Protein AF-A0A969HNW7-F1 (afdb_monomer_lite)

Structure (mmCIF, N/CA/C/O backbone):
data_AF-A0A969HNW7-F1
#
_entry.id   AF-A0A969HNW7-F1
#
loop_
_atom_site.group_PDB
_atom_site.id
_atom_site.type_symbol
_atom_site.label_atom_id
_atom_site.label_alt_id
_atom_site.label_comp_id
_atom_site.label_asym_id
_atom_site.label_entity_id
_atom_site.label_seq_id
_atom_site.pdbx_PDB_ins_code
_atom_site.Cartn_x
_atom_site.Cartn_y
_atom_site.Cartn_z
_atom_site.occupancy
_atom_site.B_iso_or_equiv
_atom_site.auth_seq_id
_atom_site.auth_comp_id
_atom_site.auth_asym_id
_atom_site.auth_atom_id
_atom_site.pdbx_PDB_model_num
ATOM 1 N N . LEU A 1 1 ? 1.265 17.934 0.212 1.00 53.97 1 LEU A N 1
ATOM 2 C CA . LEU A 1 1 ? 2.336 17.244 -0.548 1.00 53.97 1 LEU A CA 1
ATOM 3 C C . LEU A 1 1 ? 2.233 15.712 -0.483 1.00 53.97 1 LEU A C 1
ATOM 5 O O . LEU A 1 1 ? 2.025 15.118 -1.528 1.00 53.97 1 LEU A O 1
ATOM 9 N N . PHE A 1 2 ? 2.287 15.066 0.694 1.00 59.78 2 PHE A N 1
ATOM 10 C CA . PHE A 1 2 ? 2.316 13.588 0.825 1.00 59.78 2 PHE A CA 1
ATOM 11 C C . PHE A 1 2 ? 1.088 12.835 0.268 1.00 59.78 2 PHE A C 1
ATOM 13 O O . PHE A 1 2 ? 1.212 11.749 -0.288 1.00 59.78 2 PHE A O 1
ATOM 20 N N . ASN A 1 3 ? -0.110 13.422 0.359 1.00 70.25 3 ASN A N 1
ATOM 21 C CA . ASN A 1 3 ? -1.340 12.771 -0.110 1.00 70.25 3 ASN A CA 1
ATOM 22 C C . ASN A 1 3 ? -1.375 12.569 -1.639 1.00 70.25 3 ASN A C 1
ATOM 24 O O . ASN A 1 3 ? -2.015 11.640 -2.117 1.00 70.25 3 ASN A O 1
ATOM 28 N N . ILE A 1 4 ? -0.658 13.403 -2.402 1.00 84.94 4 ILE A N 1
ATOM 29 C CA . ILE A 1 4 ? -0.628 13.320 -3.870 1.00 84.94 4 ILE A CA 1
ATOM 30 C C . ILE A 1 4 ? 0.086 12.042 -4.321 1.00 84.94 4 ILE A C 1
ATOM 32 O O . ILE A 1 4 ? -0.338 11.421 -5.287 1.00 84.94 4 ILE A O 1
ATOM 36 N N . GLN A 1 5 ? 1.142 11.629 -3.615 1.00 89.38 5 GLN A N 1
ATOM 37 C CA . GLN A 1 5 ? 1.900 10.426 -3.963 1.00 89.38 5 GLN A CA 1
ATOM 38 C C . GLN A 1 5 ? 1.072 9.160 -3.733 1.00 89.38 5 GLN A C 1
ATOM 40 O O . GLN A 1 5 ? 0.964 8.344 -4.639 1.00 89.38 5 GLN A O 1
ATOM 45 N N . LEU A 1 6 ? 0.411 9.035 -2.576 1.00 93.12 6 LEU A N 1
ATOM 46 C CA . LEU A 1 6 ? -0.457 7.884 -2.293 1.00 93.12 6 LEU A CA 1
ATOM 47 C C . LEU A 1 6 ? -1.628 7.797 -3.277 1.00 93.12 6 LEU A C 1
ATOM 49 O O . LEU A 1 6 ? -1.912 6.718 -3.776 1.00 93.12 6 LEU A O 1
ATOM 53 N N . ARG A 1 7 ? -2.252 8.931 -3.627 1.00 92.69 7 ARG A N 1
ATOM 54 C CA . ARG A 1 7 ? -3.320 8.948 -4.639 1.00 92.69 7 ARG A CA 1
ATOM 55 C C . ARG A 1 7 ? -2.841 8.515 -6.021 1.00 92.69 7 ARG A C 1
ATOM 57 O O . ARG A 1 7 ? -3.597 7.868 -6.729 1.00 92.69 7 ARG A O 1
ATOM 64 N N . LYS A 1 8 ? -1.617 8.880 -6.414 1.00 94.81 8 LYS A N 1
ATOM 65 C CA . LYS A 1 8 ? -1.029 8.412 -7.678 1.00 94.81 8 LYS A CA 1
ATOM 66 C C . LYS A 1 8 ? -0.790 6.907 -7.643 1.00 94.81 8 LYS A C 1
ATOM 68 O O . LYS A 1 8 ? -1.266 6.219 -8.525 1.00 94.81 8 LYS A O 1
ATOM 73 N N . LEU A 1 9 ? -0.167 6.394 -6.582 1.00 95.06 9 LEU A N 1
ATOM 74 C CA . LEU A 1 9 ? 0.061 4.954 -6.422 1.00 95.06 9 LEU A CA 1
ATOM 75 C C . LEU A 1 9 ? -1.250 4.149 -6.371 1.00 95.06 9 LEU A C 1
ATOM 77 O O . LEU A 1 9 ? -1.293 3.020 -6.849 1.00 95.06 9 LEU A O 1
ATOM 81 N N . GLU A 1 10 ? -2.311 4.716 -5.793 1.00 95.38 10 GLU A N 1
ATOM 82 C CA . GLU A 1 10 ? -3.657 4.131 -5.801 1.00 95.38 10 GLU A CA 1
ATOM 83 C C . GLU A 1 10 ? -4.269 4.158 -7.211 1.00 95.38 10 GLU A C 1
ATOM 85 O O . GLU A 1 10 ? -4.785 3.142 -7.670 1.00 95.38 10 GLU A O 1
ATOM 90 N N . ALA A 1 11 ? -4.154 5.281 -7.932 1.00 96.06 11 ALA A N 1
ATOM 91 C CA . ALA A 1 11 ? -4.623 5.413 -9.315 1.00 96.06 11 ALA A CA 1
ATOM 92 C C . ALA A 1 11 ? -3.870 4.495 -10.294 1.00 96.06 11 ALA A C 1
ATOM 94 O O . ALA A 1 11 ? -4.477 3.953 -11.214 1.00 96.06 11 ALA A O 1
ATOM 95 N N . ASP A 1 12 ? -2.577 4.276 -10.058 1.00 95.94 12 ASP A N 1
ATOM 96 C CA . ASP A 1 12 ? -1.726 3.354 -10.815 1.00 95.94 12 ASP A CA 1
ATOM 97 C C . ASP A 1 12 ? -1.974 1.879 -10.420 1.00 95.94 12 ASP A C 1
ATOM 99 O O . ASP A 1 12 ? -1.376 0.966 -10.988 1.00 95.94 12 ASP A O 1
ATOM 103 N N . GLY A 1 13 ? -2.846 1.619 -9.434 1.00 96.88 13 GLY A N 1
ATOM 104 C CA . GLY A 1 13 ? -3.233 0.275 -8.995 1.00 96.88 13 GLY A CA 1
ATOM 105 C C . GLY A 1 13 ? -2.183 -0.454 -8.153 1.00 96.88 13 GLY A C 1
ATOM 106 O O . GLY A 1 13 ? -2.286 -1.666 -7.953 1.00 96.88 13 GLY A O 1
ATOM 107 N N . LEU A 1 14 ? -1.168 0.253 -7.652 1.00 96.75 14 LEU A N 1
ATOM 108 C CA . LEU A 1 14 ? -0.061 -0.323 -6.882 1.00 96.75 14 LEU A CA 1
ATOM 109 C C . LEU A 1 14 ? -0.412 -0.520 -5.408 1.00 96.75 14 LEU A C 1
ATOM 111 O O . LEU A 1 14 ? 0.008 -1.502 -4.793 1.00 96.75 14 LEU A O 1
ATOM 115 N N . ILE A 1 15 ? -1.194 0.397 -4.841 1.00 96.44 15 ILE A N 1
ATOM 116 C CA . ILE A 1 15 ? -1.666 0.312 -3.457 1.00 96.44 15 ILE A CA 1
ATOM 117 C C . ILE A 1 15 ? -3.189 0.376 -3.396 1.00 96.44 15 ILE A C 1
ATOM 119 O O . ILE A 1 15 ? -3.826 1.016 -4.225 1.00 96.44 15 ILE A O 1
ATOM 123 N N . MET A 1 16 ? -3.766 -0.255 -2.381 1.00 97.00 16 MET A N 1
ATOM 124 C CA . MET A 1 16 ? -5.167 -0.091 -2.008 1.00 97.00 16 MET A CA 1
ATOM 125 C C . MET A 1 16 ? -5.278 0.697 -0.705 1.00 97.00 16 MET A C 1
ATOM 127 O O . MET A 1 16 ? -4.380 0.654 0.142 1.00 97.00 16 MET A O 1
ATOM 131 N N . ARG A 1 17 ? -6.398 1.400 -0.540 1.00 95.31 17 ARG A N 1
ATOM 132 C CA . ARG A 1 17 ? -6.733 2.166 0.659 1.00 95.31 17 ARG A CA 1
ATOM 133 C C . ARG A 1 17 ? -7.911 1.525 1.383 1.00 95.31 17 ARG A C 1
ATOM 135 O O . ARG A 1 17 ? -9.001 1.428 0.830 1.00 95.31 17 ARG A O 1
ATOM 142 N N . GLU A 1 18 ? -7.724 1.197 2.655 1.00 94.56 18 GLU A N 1
ATOM 143 C CA . GLU A 1 18 ? -8.786 0.727 3.543 1.00 94.56 18 GLU A CA 1
ATOM 144 C C . GLU A 1 18 ? -9.046 1.752 4.656 1.00 94.56 18 GLU A C 1
ATOM 146 O O . GLU A 1 18 ? -8.117 2.311 5.246 1.00 94.56 18 GLU A O 1
ATOM 151 N N . VAL A 1 19 ? -10.322 2.013 4.949 1.00 93.81 19 VAL A N 1
ATOM 152 C CA . VAL A 1 19 ? -10.738 2.850 6.082 1.00 93.81 19 VAL A CA 1
ATOM 153 C C . VAL A 1 19 ? -11.283 1.944 7.174 1.00 93.81 19 VAL A C 1
ATOM 155 O O . VAL A 1 19 ? -12.279 1.258 6.975 1.00 93.81 19 VAL A O 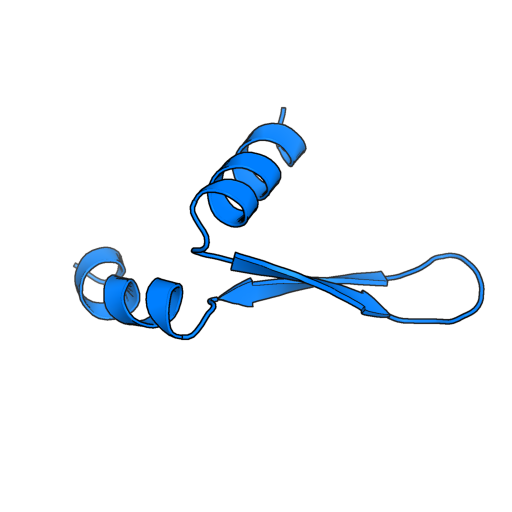1
ATOM 158 N N . GLN A 1 20 ? -10.636 1.962 8.333 1.00 92.88 20 GLN A N 1
ATOM 159 C CA . GLN A 1 20 ? -11.001 1.166 9.494 1.00 92.88 20 GLN A CA 1
ATOM 160 C C . GLN A 1 20 ? -11.680 2.025 10.561 1.00 92.88 20 GLN A C 1
ATOM 162 O O . GLN A 1 20 ? -11.214 3.116 10.913 1.00 92.88 20 GLN A O 1
ATOM 167 N N . GLY A 1 21 ? -12.757 1.473 11.119 1.00 89.94 21 GLY A N 1
ATOM 168 C CA . GLY A 1 21 ? -13.554 2.084 12.176 1.00 89.94 21 GLY A CA 1
ATOM 169 C C . GLY A 1 21 ? -14.888 2.639 11.681 1.00 89.94 21 GLY A C 1
ATOM 170 O O . GLY A 1 21 ? -15.092 2.893 10.498 1.00 89.94 21 GLY A O 1
ATOM 171 N N . THR A 1 22 ? -15.811 2.817 12.623 1.00 87.50 22 THR A N 1
ATOM 172 C CA . THR A 1 22 ? -17.160 3.351 12.372 1.00 87.50 22 THR A CA 1
ATOM 173 C C . THR A 1 22 ? -17.392 4.706 13.038 1.00 87.50 22 THR A C 1
ATOM 175 O O . THR A 1 22 ? -18.349 5.398 12.700 1.00 87.50 22 THR A O 1
ATOM 178 N N . LYS A 1 23 ? -16.521 5.107 13.976 1.00 87.12 23 LYS A N 1
ATOM 179 C CA . LYS A 1 23 ? -16.579 6.393 14.681 1.00 87.12 23 LYS A CA 1
ATOM 180 C C . LYS A 1 23 ? -15.207 7.082 14.662 1.00 87.12 23 LYS A C 1
ATOM 182 O O . LYS A 1 23 ? -14.197 6.381 14.711 1.00 87.12 23 LYS A O 1
ATOM 187 N N . PRO A 1 24 ? -15.150 8.424 14.587 1.00 85.81 24 PRO A N 1
ATOM 188 C CA . PRO A 1 24 ? -13.890 9.158 14.532 1.00 85.81 24 PRO A CA 1
ATOM 189 C C . PRO A 1 24 ? -13.013 9.000 15.792 1.00 85.81 24 PRO A C 1
ATOM 191 O O . PRO A 1 24 ? -13.561 8.876 16.888 1.00 85.81 24 PRO A O 1
ATOM 194 N N . PRO A 1 25 ? -11.674 9.097 15.653 1.00 87.44 25 PRO A N 1
ATOM 195 C CA . PRO A 1 25 ? -10.943 9.256 14.395 1.00 87.44 25 PRO A CA 1
ATOM 196 C C . PRO A 1 25 ? -10.892 7.945 13.600 1.00 87.44 25 PRO A C 1
ATOM 198 O O . PRO A 1 25 ? -10.550 6.888 14.123 1.00 87.44 25 PRO A O 1
ATOM 201 N N . LEU A 1 26 ? -11.226 8.031 12.311 1.00 89.56 26 LEU A N 1
ATOM 202 C CA . LEU A 1 26 ? -11.127 6.893 11.403 1.00 89.56 26 LEU A CA 1
ATOM 203 C C . LEU A 1 26 ? -9.659 6.646 11.066 1.00 89.56 26 LEU A C 1
ATOM 205 O O . LEU A 1 26 ? -8.916 7.581 10.756 1.00 89.56 26 LEU A O 1
ATOM 209 N N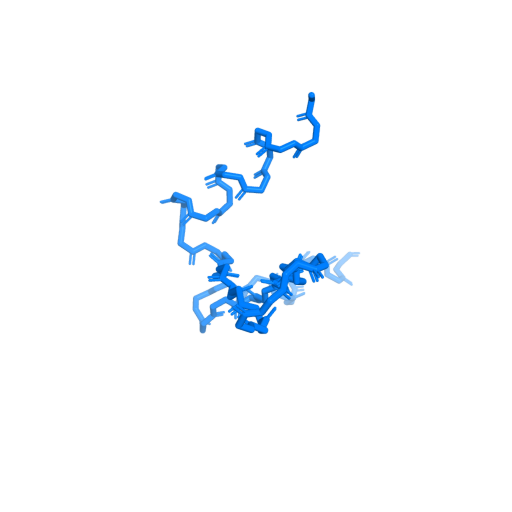 . LYS A 1 27 ? -9.246 5.382 11.096 1.00 91.94 27 LYS A N 1
ATOM 210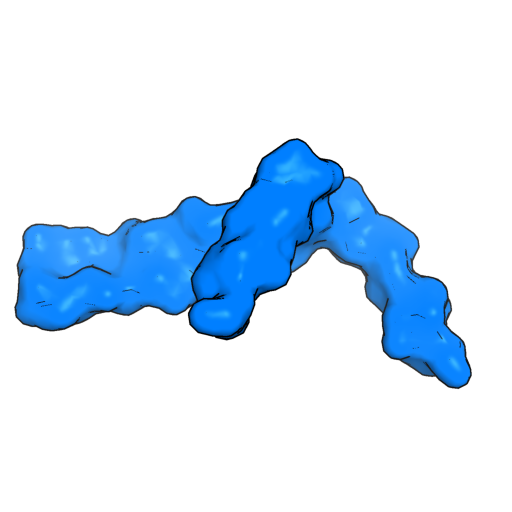 C CA . LYS A 1 27 ? -7.894 4.981 10.718 1.00 91.94 27 LYS A CA 1
ATOM 211 C C . LYS A 1 27 ? -7.876 4.654 9.234 1.00 91.94 27 LY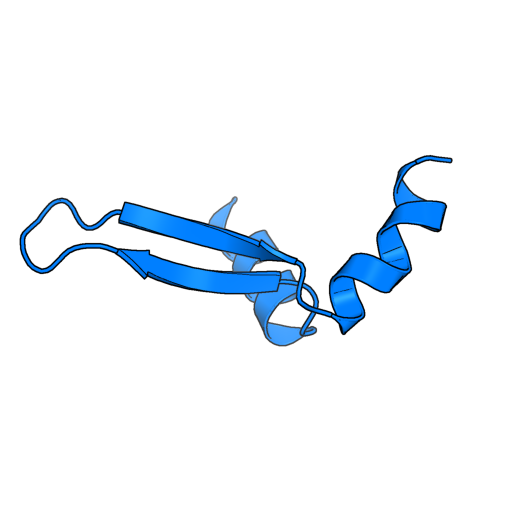S A C 1
ATOM 213 O O . LYS A 1 27 ? -8.764 3.971 8.739 1.00 91.94 27 LYS A O 1
ATOM 218 N N . VAL A 1 28 ? -6.857 5.119 8.522 1.00 92.75 28 VAL A N 1
ATOM 219 C CA . VAL A 1 28 ? -6.638 4.742 7.123 1.00 92.75 28 VAL A CA 1
ATOM 220 C C . VAL A 1 28 ? -5.406 3.853 7.059 1.00 92.75 28 VAL A C 1
ATOM 222 O O . VAL A 1 28 ? -4.354 4.224 7.579 1.00 92.75 28 VAL A O 1
ATOM 225 N N . GLN A 1 29 ? -5.541 2.688 6.436 1.00 93.31 29 GLN A N 1
ATOM 226 C CA . GLN A 1 29 ? -4.434 1.794 6.125 1.00 93.31 29 GLN A CA 1
ATOM 227 C C . GLN A 1 29 ? -4.235 1.729 4.613 1.00 93.31 29 GLN A C 1
ATOM 229 O O . GLN A 1 29 ? -5.194 1.779 3.845 1.00 93.31 29 GLN A O 1
ATOM 234 N N . TYR A 1 30 ? -2.974 1.637 4.204 1.00 94.31 30 TYR A N 1
ATOM 235 C CA . TYR A 1 30 ? -2.590 1.413 2.817 1.00 94.31 30 TYR A CA 1
ATOM 236 C C . TYR A 1 30 ? -1.782 0.123 2.744 1.00 94.31 30 TYR A C 1
ATOM 238 O O . TYR A 1 30 ? -0.946 -0.132 3.613 1.00 94.31 30 TYR A O 1
ATOM 246 N N . SER A 1 31 ? -2.023 -0.674 1.714 1.00 96.06 31 SER A N 1
ATOM 247 C CA . SER A 1 31 ? -1.322 -1.935 1.468 1.00 96.06 31 SER A CA 1
ATOM 248 C C . SER A 1 31 ? -1.058 -2.112 -0.025 1.00 96.06 31 SER A C 1
ATOM 250 O O . SER A 1 31 ? -1.761 -1.535 -0.853 1.00 96.06 31 SER A O 1
ATOM 252 N N . LEU A 1 32 ? -0.028 -2.884 -0.382 1.00 97.31 32 LEU A N 1
ATOM 253 C CA . LEU A 1 32 ? 0.223 -3.240 -1.781 1.00 97.31 32 LEU A CA 1
ATOM 254 C C . LEU A 1 32 ? -0.910 -4.128 -2.306 1.00 97.31 32 LEU A C 1
ATOM 256 O O . LEU A 1 32 ? -1.342 -5.061 -1.623 1.00 97.31 32 LEU A O 1
ATOM 260 N N . THR A 1 33 ? -1.345 -3.870 -3.537 1.00 97.94 33 THR A N 1
ATOM 261 C CA . THR A 1 33 ? -2.198 -4.800 -4.287 1.00 97.94 33 THR A CA 1
ATOM 262 C C . THR A 1 33 ? -1.400 -6.033 -4.711 1.00 97.94 33 THR A C 1
ATOM 264 O O . THR A 1 33 ? -0.173 -6.053 -4.611 1.00 97.94 33 THR A O 1
ATOM 267 N N . GLU A 1 34 ? -2.071 -7.063 -5.234 1.00 97.69 34 GLU A N 1
ATOM 268 C CA . GLU A 1 34 ? -1.370 -8.210 -5.833 1.00 97.69 34 GLU A CA 1
ATOM 269 C C . GLU A 1 34 ? -0.424 -7.775 -6.962 1.00 97.69 34 GLU A C 1
ATOM 271 O O . GLU A 1 34 ? 0.703 -8.258 -7.038 1.00 97.69 34 GLU A O 1
ATOM 276 N N . PHE A 1 35 ? -0.827 -6.787 -7.769 1.00 96.69 35 PHE A N 1
ATOM 277 C CA . PHE A 1 35 ? 0.048 -6.182 -8.772 1.00 96.69 35 PHE A CA 1
ATOM 278 C C . PHE A 1 35 ? 1.214 -5.423 -8.123 1.00 96.69 35 PHE A C 1
AT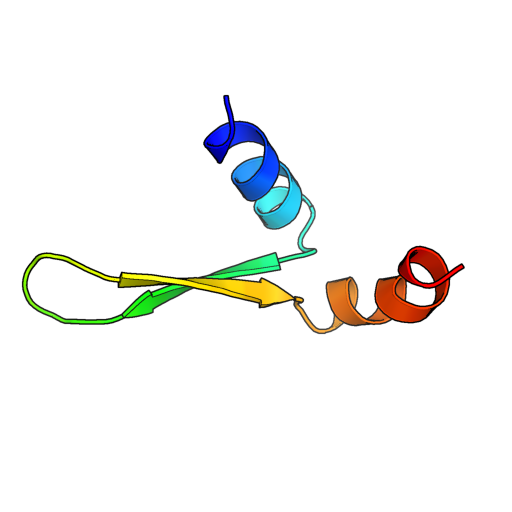OM 280 O O . PHE A 1 35 ? 2.367 -5.652 -8.479 1.00 96.69 35 PHE A O 1
ATOM 287 N N . GLY A 1 36 ? 0.955 -4.588 -7.115 1.00 96.75 36 GLY A N 1
ATOM 288 C CA . GLY A 1 36 ? 2.000 -3.840 -6.411 1.00 96.75 36 GLY A CA 1
ATOM 289 C C . GLY A 1 36 ? 3.047 -4.732 -5.736 1.00 96.75 36 GLY A C 1
ATOM 290 O O . GLY A 1 36 ? 4.231 -4.395 -5.731 1.00 96.75 36 GLY A O 1
ATOM 291 N N . LYS A 1 37 ? 2.654 -5.908 -5.230 1.00 97.19 37 LYS A N 1
ATOM 292 C CA . LYS A 1 37 ? 3.585 -6.900 -4.661 1.00 97.19 37 LYS A CA 1
ATOM 293 C C . LYS A 1 37 ? 4.602 -7.416 -5.682 1.00 97.19 37 LYS A C 1
ATOM 295 O O . LYS A 1 37 ? 5.714 -7.760 -5.290 1.00 97.19 37 LYS A O 1
ATOM 300 N N . THR A 1 38 ? 4.276 -7.419 -6.977 1.00 96.62 38 THR A N 1
ATOM 301 C CA . THR A 1 38 ? 5.218 -7.832 -8.035 1.00 96.62 38 THR A CA 1
ATOM 302 C C . THR A 1 38 ? 6.430 -6.902 -8.159 1.00 96.62 38 THR A C 1
ATOM 304 O O . THR A 1 38 ? 7.450 -7.314 -8.703 1.00 96.62 38 THR A O 1
ATOM 307 N N . LEU A 1 39 ? 6.358 -5.679 -7.613 1.00 94.88 39 LEU A N 1
ATOM 308 C CA . LEU A 1 39 ? 7.455 -4.706 -7.620 1.00 94.88 39 LEU A CA 1
ATOM 309 C C . LEU A 1 39 ? 8.440 -4.877 -6.455 1.00 94.88 39 LEU A C 1
ATOM 311 O O . LEU A 1 39 ? 9.520 -4.292 -6.492 1.00 94.88 39 LEU A O 1
ATOM 315 N N . ILE A 1 40 ? 8.105 -5.679 -5.436 1.00 95.12 40 ILE A N 1
ATOM 316 C CA . ILE A 1 40 ? 8.974 -5.917 -4.268 1.00 95.12 40 ILE A CA 1
ATOM 317 C C . ILE A 1 40 ? 10.400 -6.334 -4.672 1.00 95.12 40 ILE A C 1
ATOM 319 O O . ILE A 1 40 ? 11.339 -5.753 -4.129 1.00 95.12 40 ILE A O 1
ATOM 323 N N . PRO A 1 41 ? 10.609 -7.262 -5.631 1.00 94.00 41 PRO A N 1
ATOM 324 C CA . PRO A 1 41 ? 11.952 -7.669 -6.037 1.00 94.00 41 PRO A CA 1
ATOM 325 C C . PRO A 1 41 ? 12.796 -6.528 -6.606 1.00 94.00 41 PRO A C 1
ATOM 327 O O . PRO A 1 41 ? 14.010 -6.593 -6.502 1.00 94.00 41 PRO A O 1
ATOM 330 N N . VAL A 1 42 ? 12.172 -5.503 -7.198 1.00 92.25 42 VAL A N 1
ATOM 331 C CA . VAL A 1 42 ? 12.862 -4.342 -7.787 1.00 92.25 42 VAL A CA 1
ATOM 332 C C . VAL A 1 42 ? 13.129 -3.257 -6.740 1.00 92.25 42 VAL A C 1
ATOM 334 O O . VAL A 1 42 ? 14.132 -2.561 -6.827 1.00 92.25 42 VAL A O 1
ATOM 337 N N . LEU A 1 43 ? 12.252 -3.112 -5.740 1.00 88.62 43 LEU A N 1
ATOM 338 C CA . LEU A 1 43 ? 12.391 -2.127 -4.656 1.00 88.62 43 LEU A CA 1
ATOM 339 C C . LEU A 1 43 ? 13.467 -2.489 -3.622 1.00 88.62 43 LEU A C 1
ATOM 341 O O . LEU A 1 43 ? 13.895 -1.619 -2.869 1.00 88.62 43 LEU A O 1
ATOM 345 N N . LEU A 1 44 ? 13.839 -3.768 -3.540 1.00 84.50 44 LEU A N 1
ATOM 346 C CA . LEU A 1 44 ? 14.843 -4.295 -2.608 1.00 84.50 44 LEU A CA 1
ATOM 347 C C . LEU A 1 44 ? 16.235 -4.463 -3.243 1.00 84.50 44 LEU A C 1
ATOM 349 O O . LEU A 1 44 ? 17.116 -5.041 -2.605 1.00 84.50 44 LEU A O 1
ATOM 353 N N . LEU A 1 45 ? 16.409 -3.998 -4.484 1.00 70.38 45 LEU A N 1
ATOM 354 C CA . LEU A 1 45 ? 17.713 -3.856 -5.138 1.00 70.38 45 LEU A CA 1
ATOM 355 C C . LEU A 1 45 ? 18.444 -2.624 -4.597 1.00 70.38 45 LEU A C 1
ATOM 357 O O . LEU A 1 45 ? 19.675 -2.735 -4.405 1.00 70.38 45 LEU A O 1
#

pLDDT: mean 90.68, std 9.42, range [53.97, 97.94]

Sequence (45 aa):
LFNIQLRKLEADGLIMREVQGTKPPLKVQYSLTEFGKTLIPVLLL

Radius of gyrati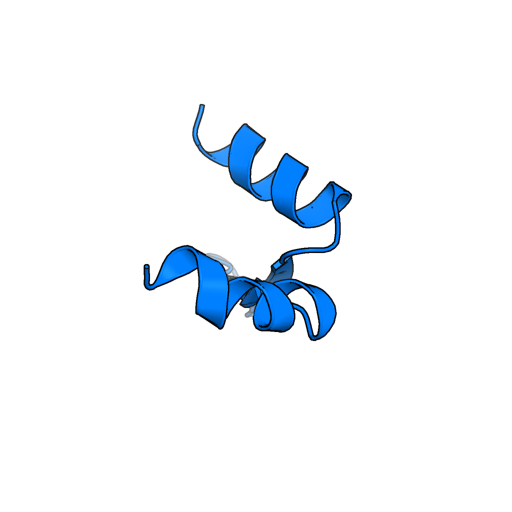on: 12.57 Å; chains: 1; bounding box: 35×26×26 Å

Foldseek 3Di:
DVVVVVVVCVVVQQKDWDWDDDDPPIDIDIDGDPVNVVCVVVVVD

Secondary structure (DSSP, 8-state):
-HHHHHHHHHHTTSEEEEEE-SSSSPEEEEEE-HHHHTTHHHHT-